Protein AF-A0A135V6M4-F1 (afdb_monomer_lite)

pLDDT: mean 81.29, std 9.95, range [45.12, 92.0]

Radius of gyration: 19.85 Å; chains: 1; bounding box: 41×38×47 Å

Secondary structure (DSSP, 8-state):
-HHHHHHHHHHHHHHTTTTTTT--HHHHHHHHHHHHHHHHHHHHHHHHHHHHHTT--GGGHHHHHHHHHHHH--HHHHHHHHHHHHS-----HHHHTTS---

Structure (mmCIF, N/CA/C/O backbone):
data_AF-A0A135V6M4-F1
#
_entry.id   AF-A0A135V6M4-F1
#
loop_
_atom_site.group_PDB
_atom_site.id
_atom_site.type_symbol
_atom_site.label_atom_id
_atom_site.label_alt_id
_atom_site.label_comp_id
_atom_site.label_asym_id
_atom_site.label_entity_id
_atom_site.label_seq_id
_atom_site.pdbx_PDB_ins_code
_atom_site.Cartn_x
_atom_site.Cartn_y
_atom_site.Cartn_z
_atom_site.occupancy
_atom_site.B_iso_or_equiv
_atom_site.auth_seq_id
_atom_site.auth_comp_id
_atom_site.auth_asym_id
_atom_site.auth_atom_id
_atom_site.pdbx_PDB_model_num
ATOM 1 N N . ARG A 1 1 ? -9.189 0.204 -2.332 1.00 59.81 1 ARG A N 1
ATOM 2 C CA . ARG A 1 1 ? -9.187 1.230 -1.253 1.00 59.81 1 ARG A CA 1
ATOM 3 C C . ARG A 1 1 ? -10.505 1.267 -0.478 1.00 59.81 1 ARG A C 1
ATOM 5 O O . ARG A 1 1 ? -10.491 0.771 0.634 1.00 59.81 1 ARG A O 1
ATOM 12 N N . ARG A 1 2 ? -11.631 1.711 -1.070 1.00 72.69 2 ARG A N 1
ATOM 13 C CA . ARG A 1 2 ? -12.923 1.889 -0.361 1.00 72.69 2 ARG A CA 1
ATOM 14 C C . ARG A 1 2 ? -13.487 0.621 0.303 1.00 72.69 2 ARG A C 1
ATOM 16 O O . ARG A 1 2 ? -14.072 0.712 1.370 1.00 72.69 2 ARG A O 1
ATOM 23 N N . ILE A 1 3 ? -13.281 -0.550 -0.305 1.00 80.06 3 ILE A N 1
ATOM 24 C CA . ILE A 1 3 ? -13.726 -1.839 0.259 1.00 80.06 3 ILE A CA 1
ATOM 25 C C . ILE A 1 3 ? -12.931 -2.186 1.527 1.00 80.06 3 ILE A C 1
ATOM 27 O O . ILE A 1 3 ? -13.504 -2.598 2.528 1.00 80.06 3 ILE A O 1
ATOM 31 N N . GLU A 1 4 ? -11.616 -1.960 1.513 1.00 81.75 4 GLU A N 1
ATOM 32 C CA . GLU A 1 4 ? -10.769 -2.212 2.679 1.00 81.75 4 GLU A CA 1
ATOM 33 C C . GLU A 1 4 ? -11.049 -1.238 3.828 1.00 81.75 4 GLU A C 1
ATOM 35 O O . GLU A 1 4 ? -11.044 -1.644 4.986 1.00 81.75 4 GLU A O 1
ATOM 40 N N . ASP A 1 5 ? -11.290 0.039 3.500 1.00 83.19 5 ASP A N 1
ATOM 41 C CA . ASP A 1 5 ? -11.711 1.062 4.466 1.00 83.19 5 ASP A CA 1
ATOM 42 C C . ASP A 1 5 ? -12.988 0.608 5.186 1.00 83.19 5 ASP A C 1
ATOM 44 O O . ASP A 1 5 ? -13.033 0.580 6.414 1.00 83.19 5 ASP A O 1
ATOM 48 N N . ALA A 1 6 ? -13.996 0.184 4.415 1.00 84.19 6 ALA A N 1
ATOM 49 C CA . ALA A 1 6 ? -15.278 -0.262 4.945 1.00 84.19 6 ALA A CA 1
ATOM 50 C C . ALA A 1 6 ? -15.145 -1.504 5.839 1.00 84.19 6 ALA A C 1
ATOM 52 O O . ALA A 1 6 ? -15.737 -1.535 6.914 1.00 84.19 6 ALA A O 1
ATOM 53 N N . ALA A 1 7 ? -14.347 -2.499 5.438 1.00 84.12 7 ALA A N 1
ATOM 54 C CA . ALA A 1 7 ? -14.143 -3.714 6.227 1.00 84.12 7 ALA A CA 1
ATOM 55 C C . ALA A 1 7 ? -13.437 -3.427 7.564 1.00 84.12 7 ALA A C 1
ATOM 57 O O . ALA A 1 7 ? -13.891 -3.878 8.614 1.00 84.12 7 ALA A O 1
ATOM 58 N N . ILE A 1 8 ? -12.360 -2.635 7.549 1.00 84.50 8 ILE A N 1
ATOM 59 C CA . ILE A 1 8 ? -11.615 -2.290 8.771 1.00 84.50 8 ILE A CA 1
ATOM 60 C C . ILE A 1 8 ? -12.488 -1.447 9.704 1.00 84.50 8 ILE A C 1
ATOM 62 O O . ILE A 1 8 ? -12.531 -1.703 10.907 1.00 84.50 8 ILE A O 1
ATOM 66 N N . LEU A 1 9 ? -13.221 -0.475 9.155 1.00 86.38 9 LEU A N 1
ATOM 67 C CA . LEU A 1 9 ? -14.125 0.357 9.939 1.00 86.38 9 LEU A CA 1
ATOM 68 C C . LEU A 1 9 ? -15.267 -0.466 10.550 1.00 86.38 9 LEU A C 1
ATOM 70 O O . LEU A 1 9 ? -15.564 -0.306 11.730 1.00 86.38 9 LEU A O 1
ATOM 74 N N . ALA A 1 10 ? -15.866 -1.380 9.783 1.00 83.69 10 ALA A N 1
ATOM 75 C CA . ALA A 1 10 ? -16.914 -2.269 10.277 1.00 83.69 10 ALA A CA 1
ATOM 76 C C . ALA A 1 10 ? -16.416 -3.176 11.414 1.00 83.69 10 ALA A C 1
ATOM 78 O O . ALA A 1 10 ? -17.111 -3.306 12.421 1.00 83.69 10 ALA A O 1
ATOM 79 N N . SER A 1 11 ? -15.207 -3.743 11.298 1.00 85.44 11 SER A N 1
ATOM 80 C CA . SER A 1 11 ? -14.589 -4.538 12.374 1.00 85.44 11 SER A CA 1
ATOM 81 C C . SER A 1 11 ? -14.413 -3.709 13.646 1.00 85.44 11 SER A C 1
ATOM 83 O O . SER A 1 11 ? -14.830 -4.127 14.724 1.00 85.44 11 SER A O 1
ATOM 85 N N . LEU A 1 12 ? -13.870 -2.492 13.521 1.00 84.94 12 LEU A N 1
ATOM 86 C CA . LEU A 1 12 ? -13.634 -1.607 14.664 1.00 84.94 12 LEU A CA 1
ATOM 87 C C . LEU A 1 12 ? -14.936 -1.158 15.336 1.00 84.94 12 LEU A C 1
ATOM 89 O O . LEU A 1 12 ? -15.002 -1.111 16.564 1.00 84.94 12 LEU A O 1
ATOM 93 N N . ILE A 1 13 ? -15.975 -0.868 14.550 1.00 86.50 13 ILE A N 1
ATOM 94 C CA . ILE A 1 13 ? -17.299 -0.519 15.075 1.00 86.50 13 ILE A CA 1
ATOM 95 C C . ILE A 1 13 ? -17.912 -1.704 15.819 1.00 86.50 13 ILE A C 1
ATOM 97 O O . ILE A 1 13 ? -18.454 -1.534 16.909 1.00 86.50 13 ILE A O 1
ATOM 101 N N . GLN A 1 14 ? -17.814 -2.908 15.256 1.00 84.25 14 GLN A N 1
ATOM 102 C CA . GLN A 1 14 ? -18.372 -4.106 15.872 1.00 84.25 14 GLN A CA 1
ATOM 103 C C . GLN A 1 14 ? -17.667 -4.449 17.192 1.00 84.25 14 GLN A C 1
ATOM 105 O O . GLN A 1 14 ? -18.335 -4.780 18.170 1.00 84.25 14 GLN A O 1
ATOM 110 N N . GLU A 1 15 ? -16.340 -4.325 17.241 1.00 84.00 15 GLU A N 1
ATOM 111 C CA . GLU A 1 15 ? -15.530 -4.566 18.445 1.00 84.00 15 GLU A CA 1
ATOM 112 C C . GLU A 1 15 ? -15.817 -3.567 19.569 1.00 84.00 15 GLU A C 1
ATOM 114 O O . GLU A 1 15 ? -15.721 -3.915 20.742 1.00 84.00 15 GLU A O 1
ATOM 119 N N . ASN A 1 16 ? -16.195 -2.336 19.219 1.00 83.56 16 ASN A N 1
ATOM 120 C CA . ASN A 1 16 ? -16.345 -1.230 20.165 1.00 83.56 16 ASN A CA 1
ATOM 121 C C . ASN A 1 16 ? -17.792 -0.722 20.251 1.00 83.56 16 ASN A C 1
ATOM 123 O O . ASN A 1 16 ? -18.049 0.412 20.653 1.00 83.56 16 ASN A O 1
ATOM 127 N N . ARG A 1 17 ? -18.769 -1.561 19.879 1.00 80.81 17 ARG A N 1
ATOM 128 C CA . ARG A 1 17 ? -20.186 -1.174 19.774 1.00 80.81 17 ARG A CA 1
ATOM 129 C C . ARG A 1 17 ? -20.754 -0.590 21.071 1.00 80.81 17 ARG A C 1
ATOM 131 O O . ARG A 1 17 ? -21.603 0.292 21.011 1.00 80.81 17 ARG A O 1
ATOM 138 N N . GLY A 1 18 ? -20.282 -1.069 22.224 1.00 78.94 18 GLY A N 1
ATOM 139 C CA . GLY A 1 18 ? -20.698 -0.579 23.542 1.00 78.94 18 GLY A CA 1
ATOM 140 C C . GLY A 1 18 ? -20.056 0.749 23.964 1.00 78.94 18 GLY A C 1
ATOM 141 O O . GLY A 1 18 ? -20.684 1.510 24.692 1.00 78.94 18 GLY A O 1
ATOM 142 N N . SER A 1 19 ? -18.840 1.051 23.499 1.00 77.06 19 SER A N 1
ATOM 143 C CA . SER A 1 19 ? -18.091 2.270 23.852 1.00 77.06 19 SER A CA 1
ATOM 144 C C . SER A 1 19 ? -18.292 3.415 22.857 1.00 77.06 19 SER A C 1
ATOM 146 O O . SER A 1 19 ? -18.130 4.577 23.222 1.00 77.06 19 SER A O 1
ATOM 148 N N . LEU A 1 20 ? -18.736 3.111 21.633 1.00 78.44 20 LEU A N 1
ATOM 149 C CA . LEU A 1 20 ? -19.031 4.083 20.572 1.00 78.44 20 LEU A CA 1
ATOM 150 C C . LEU A 1 20 ? -20.013 5.191 20.977 1.00 78.44 20 LEU A C 1
ATOM 152 O O . LEU A 1 20 ? -19.924 6.297 20.455 1.00 78.44 20 LEU A O 1
ATOM 156 N N . ALA A 1 21 ? -20.954 4.903 21.879 1.00 75.38 21 ALA A N 1
ATOM 157 C CA . ALA A 1 21 ? -21.938 5.882 22.343 1.00 75.38 21 ALA A CA 1
ATOM 158 C C . ALA A 1 21 ? -21.370 6.878 23.371 1.00 75.38 21 ALA A C 1
ATOM 160 O O . ALA A 1 21 ? -21.983 7.914 23.609 1.00 75.38 21 ALA A O 1
ATOM 161 N N . GLN A 1 22 ? -20.234 6.553 23.995 1.00 76.69 22 GLN A N 1
ATOM 162 C CA . GLN A 1 22 ? -19.623 7.347 25.063 1.00 76.69 22 GLN A CA 1
ATOM 163 C C . GLN A 1 22 ? -18.386 8.098 24.570 1.00 76.69 22 GLN A C 1
ATOM 165 O O . GLN A 1 22 ? -18.252 9.281 24.864 1.00 76.69 22 GLN A O 1
ATOM 170 N N . ASP A 1 23 ? -17.513 7.434 23.806 1.00 78.44 23 ASP A N 1
ATOM 171 C CA . ASP A 1 23 ? -16.327 8.060 23.223 1.00 78.44 23 ASP A CA 1
ATOM 172 C C . ASP A 1 23 ? -15.876 7.332 21.945 1.00 78.44 23 ASP A C 1
ATOM 174 O O . ASP A 1 23 ? -15.299 6.242 21.975 1.00 78.44 23 ASP A O 1
ATOM 178 N N . ALA A 1 24 ? -16.175 7.938 20.795 1.00 83.25 24 ALA A N 1
ATOM 179 C CA . ALA A 1 24 ? -15.864 7.383 19.479 1.00 83.25 24 ALA A CA 1
ATOM 180 C C . ALA A 1 24 ? -14.510 7.858 18.922 1.00 83.25 24 ALA A C 1
ATOM 182 O O . ALA A 1 24 ? -13.943 7.214 18.034 1.00 83.25 24 ALA A O 1
ATOM 183 N N . GLU A 1 25 ? -13.977 8.964 19.444 1.00 86.25 25 GLU A N 1
ATOM 184 C CA . GLU A 1 25 ? -12.739 9.593 18.981 1.00 86.25 25 GLU A CA 1
ATOM 185 C C . GLU A 1 25 ? -11.527 8.637 18.992 1.00 86.25 25 GLU A C 1
ATOM 187 O O . GLU A 1 25 ? -10.875 8.498 17.950 1.00 86.25 25 GLU A O 1
ATOM 192 N N . PRO A 1 26 ? -11.232 7.880 20.072 1.00 85.44 26 PRO A N 1
ATOM 193 C CA . PRO A 1 26 ? -10.073 6.984 20.082 1.00 85.44 26 PRO A CA 1
ATOM 194 C C . PRO A 1 26 ? -10.194 5.841 19.061 1.00 85.44 26 PRO A C 1
ATOM 196 O O . PRO A 1 26 ? -9.188 5.354 18.537 1.00 85.44 26 PRO A O 1
ATOM 199 N N . ILE A 1 27 ? -11.420 5.428 18.725 1.00 84.06 27 ILE A N 1
ATOM 200 C CA . ILE A 1 27 ? -11.687 4.370 17.742 1.00 84.06 27 ILE A CA 1
ATOM 201 C C . ILE A 1 27 ? -11.404 4.890 16.329 1.00 84.06 27 ILE A C 1
ATOM 203 O O . ILE A 1 27 ? -10.748 4.206 15.536 1.00 84.06 27 ILE A O 1
ATOM 207 N N . PHE A 1 28 ? -11.831 6.118 16.019 1.00 86.62 28 PHE A N 1
ATOM 208 C CA . PHE A 1 28 ? -11.531 6.756 14.737 1.00 86.62 28 PHE A CA 1
ATOM 209 C C . PHE A 1 28 ? -10.049 7.104 14.588 1.00 86.62 28 PHE A C 1
ATOM 211 O O . PHE A 1 28 ? -9.498 6.944 13.497 1.00 86.62 28 PHE A O 1
ATOM 218 N N . GLN A 1 29 ? -9.368 7.494 15.668 1.00 88.00 29 GLN A N 1
ATOM 219 C CA . GLN A 1 29 ? -7.918 7.698 15.647 1.00 88.00 29 GLN A CA 1
ATOM 220 C C . GLN A 1 29 ? -7.172 6.394 15.358 1.00 88.00 29 GLN A C 1
ATOM 22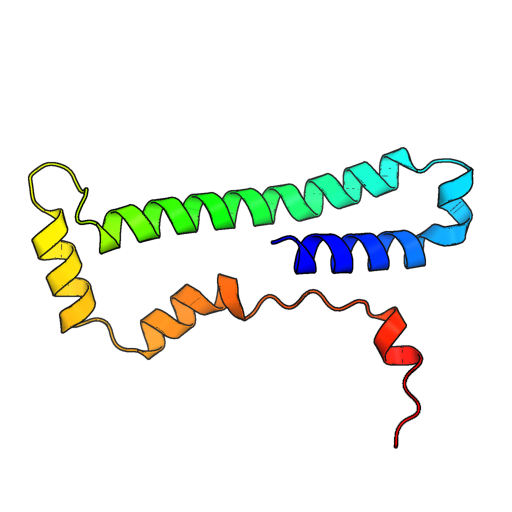2 O O . GLN A 1 29 ? -6.290 6.366 14.496 1.00 88.00 29 GLN A O 1
ATOM 227 N N . LYS A 1 30 ? -7.573 5.291 15.998 1.00 84.56 30 LYS A N 1
ATOM 228 C CA . LYS A 1 30 ? -7.012 3.962 15.725 1.00 84.56 30 LYS A CA 1
ATOM 229 C C . LYS A 1 30 ? -7.248 3.537 14.272 1.00 84.56 30 LYS A C 1
ATOM 231 O O . LYS A 1 30 ? -6.313 3.090 13.607 1.00 84.56 30 LYS A O 1
ATOM 236 N N . TYR A 1 31 ? -8.463 3.735 13.753 1.00 87.75 31 TYR A N 1
ATOM 237 C CA . TYR A 1 31 ? -8.778 3.521 12.337 1.00 87.75 31 TYR A CA 1
ATOM 238 C C . TYR A 1 31 ? -7.864 4.346 11.417 1.00 87.75 31 TYR A C 1
ATOM 240 O O . TYR A 1 31 ? -7.262 3.802 10.487 1.00 87.75 31 TYR A O 1
ATOM 248 N N . SER A 1 32 ? -7.732 5.645 11.702 1.00 87.75 32 SER A N 1
ATOM 249 C CA . SER A 1 32 ? -6.920 6.579 10.922 1.00 87.75 32 SER A CA 1
ATOM 250 C C . SER A 1 32 ? -5.464 6.121 10.856 1.00 87.75 32 SER A C 1
ATOM 252 O O . SER A 1 32 ? -4.928 5.957 9.763 1.00 87.75 32 SER A O 1
ATOM 254 N N . GLN A 1 33 ? -4.858 5.778 11.997 1.00 87.62 33 GLN A N 1
ATOM 255 C CA . GLN A 1 33 ? -3.475 5.291 12.063 1.00 87.62 33 GLN A CA 1
ATOM 256 C C . GLN A 1 33 ? -3.267 3.993 11.266 1.00 87.62 33 GLN A C 1
ATOM 258 O O . GLN A 1 33 ? -2.296 3.869 10.512 1.00 87.62 33 GLN A O 1
ATOM 263 N N . MET A 1 34 ? -4.195 3.034 11.383 1.00 82.06 34 MET A N 1
ATOM 264 C CA . MET A 1 34 ? -4.131 1.773 10.634 1.00 82.06 34 MET A CA 1
ATOM 265 C C . MET A 1 34 ? -4.202 2.006 9.119 1.00 82.06 34 MET A C 1
ATOM 267 O O . MET A 1 34 ? -3.466 1.380 8.350 1.00 82.06 34 MET A O 1
ATOM 271 N N . ARG A 1 35 ? -5.069 2.921 8.673 1.00 85.31 35 ARG A N 1
ATOM 272 C CA . ARG A 1 35 ? -5.255 3.221 7.248 1.00 85.31 35 ARG A CA 1
ATOM 273 C C . ARG A 1 35 ? -4.178 4.123 6.681 1.00 85.31 35 ARG A C 1
ATOM 275 O O . ARG A 1 35 ? -3.809 3.935 5.525 1.00 85.31 35 ARG A O 1
ATOM 282 N N . GLU A 1 36 ? -3.643 5.054 7.459 1.00 87.38 36 GLU A N 1
ATOM 283 C CA . GLU A 1 36 ? -2.658 6.029 6.997 1.00 87.38 36 GLU A CA 1
ATOM 284 C C . GLU A 1 36 ? -1.386 5.348 6.480 1.00 87.38 36 GLU A C 1
ATOM 286 O O . GLU A 1 36 ? -0.911 5.664 5.384 1.00 87.38 36 GLU A O 1
ATOM 291 N N . LYS A 1 37 ? -0.867 4.360 7.221 1.00 85.06 37 LYS A N 1
ATOM 292 C CA . LYS A 1 37 ? 0.325 3.607 6.809 1.00 85.06 37 LYS A CA 1
ATOM 293 C C . LYS A 1 37 ? 0.106 2.911 5.462 1.00 85.06 37 LYS A C 1
ATOM 295 O O . LYS A 1 37 ? 0.850 3.154 4.510 1.00 85.06 37 LYS A O 1
ATOM 300 N N . ARG A 1 38 ? -0.968 2.123 5.353 1.00 84.25 38 ARG A N 1
ATOM 301 C CA . ARG A 1 38 ? -1.331 1.403 4.121 1.00 84.25 38 ARG A CA 1
ATOM 302 C C . ARG A 1 38 ? -1.600 2.367 2.966 1.00 84.25 38 ARG A C 1
ATOM 3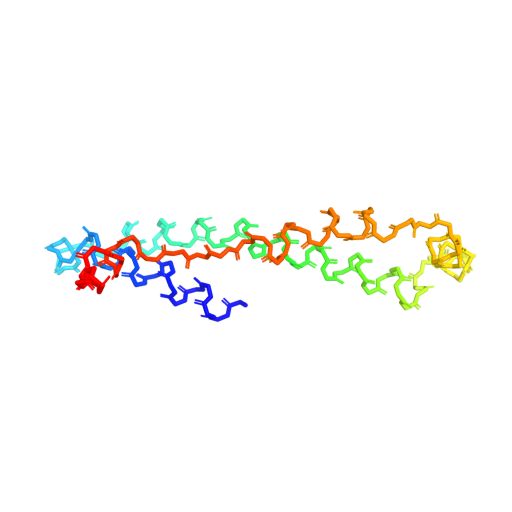04 O O . ARG A 1 38 ? -1.183 2.138 1.833 1.00 84.25 38 ARG A O 1
ATOM 311 N N . ALA A 1 39 ? -2.277 3.475 3.248 1.00 86.31 39 ALA A N 1
ATOM 312 C CA . ALA A 1 39 ? -2.591 4.510 2.280 1.00 86.31 39 ALA A CA 1
ATOM 313 C C . ALA A 1 39 ? -1.324 5.123 1.669 1.00 86.31 39 ALA A C 1
ATOM 315 O O . ALA A 1 39 ? -1.268 5.263 0.444 1.00 86.31 39 ALA A O 1
ATOM 316 N N . LYS A 1 40 ?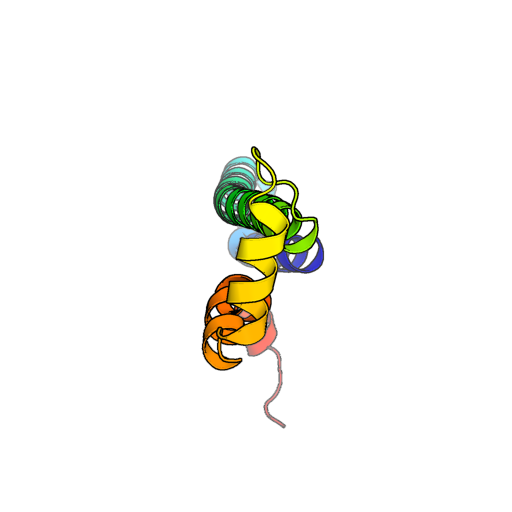 -0.323 5.449 2.496 1.00 89.50 40 LYS A N 1
ATOM 317 C CA . LYS A 1 40 ? 0.978 5.978 2.061 1.00 89.50 40 LYS A CA 1
ATOM 318 C C . LYS A 1 40 ? 1.748 4.969 1.212 1.00 89.50 40 LYS A C 1
ATOM 320 O O . LYS A 1 40 ? 2.280 5.335 0.164 1.00 89.50 40 LYS A O 1
ATOM 325 N N . GLU A 1 41 ? 1.770 3.703 1.622 1.00 88.19 41 GLU A N 1
ATOM 326 C CA . GLU A 1 41 ? 2.439 2.632 0.875 1.00 88.19 41 GLU A CA 1
ATOM 327 C C . GLU A 1 41 ? 1.824 2.436 -0.518 1.00 88.19 41 GLU A C 1
ATOM 329 O O . GLU A 1 41 ? 2.560 2.382 -1.503 1.00 88.19 41 GLU A O 1
ATOM 334 N N . VAL A 1 42 ? 0.490 2.439 -0.629 1.00 89.19 42 VAL A N 1
ATOM 335 C CA . VAL A 1 42 ? -0.210 2.341 -1.923 1.00 89.19 42 VAL A CA 1
ATOM 336 C C . VAL A 1 42 ? 0.093 3.543 -2.820 1.00 89.19 42 VAL A C 1
ATOM 338 O O . VAL A 1 42 ? 0.364 3.363 -4.001 1.00 89.19 42 VAL A O 1
ATOM 341 N N . VAL A 1 43 ? 0.104 4.770 -2.286 1.00 90.00 43 VAL A N 1
ATOM 342 C CA . VAL A 1 43 ? 0.443 5.967 -3.083 1.00 90.00 43 VAL A CA 1
ATOM 343 C C . VAL A 1 43 ? 1.880 5.890 -3.600 1.00 90.00 43 VAL A C 1
ATOM 345 O O . VAL A 1 43 ? 2.129 6.131 -4.783 1.00 90.00 43 VAL A O 1
ATOM 348 N N . LYS A 1 44 ? 2.825 5.507 -2.735 1.00 89.69 44 LYS A N 1
ATOM 349 C CA . LYS A 1 44 ? 4.236 5.335 -3.099 1.00 89.69 44 LYS A CA 1
ATOM 350 C C . LYS A 1 44 ? 4.416 4.245 -4.155 1.00 89.69 44 LYS A C 1
ATOM 352 O O . LYS A 1 44 ? 5.205 4.424 -5.083 1.00 89.69 44 LYS A O 1
ATOM 357 N N . PHE A 1 45 ? 3.681 3.141 -4.026 1.00 90.00 45 PHE A N 1
ATOM 358 C CA . PHE A 1 45 ? 3.629 2.083 -5.029 1.00 90.00 45 PHE A CA 1
ATOM 359 C C . PHE A 1 45 ? 3.120 2.622 -6.369 1.00 90.00 45 PHE A C 1
ATOM 361 O O . PHE A 1 45 ? 3.830 2.493 -7.361 1.00 90.00 45 PHE A O 1
ATOM 368 N N . SER A 1 46 ? 1.962 3.290 -6.399 1.00 88.88 46 SER A N 1
ATOM 369 C CA . SER A 1 46 ? 1.372 3.820 -7.636 1.00 88.88 46 SER A CA 1
ATOM 370 C C . SER A 1 46 ? 2.306 4.791 -8.353 1.00 88.88 46 SER A C 1
ATOM 372 O O . SER A 1 46 ? 2.472 4.694 -9.566 1.00 88.88 46 SER A O 1
ATOM 374 N N . PHE A 1 47 ? 2.976 5.679 -7.613 1.00 88.81 47 PHE A N 1
ATOM 375 C CA . PHE A 1 47 ? 3.969 6.589 -8.190 1.00 88.81 47 PHE A CA 1
ATOM 376 C C . PHE A 1 47 ? 5.129 5.837 -8.847 1.00 88.81 47 PHE A C 1
ATOM 378 O O . PHE A 1 47 ? 5.466 6.102 -9.998 1.00 88.81 47 PHE A O 1
ATOM 385 N N . ARG A 1 48 ? 5.722 4.865 -8.145 1.00 86.06 48 ARG A N 1
ATOM 386 C CA . ARG A 1 48 ? 6.812 4.038 -8.690 1.00 86.06 48 ARG A CA 1
ATOM 387 C C . ARG A 1 48 ? 6.360 3.219 -9.894 1.00 86.06 48 ARG A C 1
ATOM 389 O O . ARG A 1 48 ? 7.098 3.100 -10.867 1.00 86.06 48 ARG A O 1
ATOM 396 N N . PHE A 1 49 ? 5.144 2.686 -9.832 1.00 87.88 49 PHE A N 1
ATOM 397 C CA . PHE A 1 49 ? 4.547 1.910 -10.905 1.00 87.88 49 PHE A CA 1
ATOM 398 C C . PHE A 1 49 ? 4.385 2.765 -12.167 1.00 87.88 49 PHE A C 1
ATOM 400 O O . PHE A 1 49 ? 4.830 2.352 -13.234 1.00 87.88 49 PHE A O 1
ATOM 407 N N . ILE A 1 50 ? 3.856 3.987 -12.044 1.00 88.25 50 ILE A N 1
ATOM 408 C CA . ILE A 1 50 ? 3.732 4.934 -13.163 1.00 88.25 50 ILE A CA 1
ATOM 409 C C . ILE A 1 50 ? 5.102 5.323 -13.721 1.00 88.25 50 ILE A C 1
ATOM 411 O O . ILE A 1 50 ? 5.271 5.329 -14.936 1.00 88.25 50 ILE A O 1
ATOM 415 N N . LEU A 1 51 ? 6.092 5.599 -12.867 1.00 86.44 51 LEU A N 1
ATOM 416 C CA . LEU A 1 51 ? 7.448 5.933 -13.321 1.00 86.44 51 LEU A CA 1
ATOM 417 C C . LEU A 1 51 ? 8.064 4.807 -14.159 1.00 86.44 51 LEU A C 1
ATOM 419 O O . LEU A 1 51 ? 8.638 5.066 -15.216 1.00 86.44 51 LEU A O 1
ATOM 423 N N . LEU A 1 52 ? 7.899 3.559 -13.715 1.00 85.94 52 LEU A N 1
ATOM 424 C CA . LEU A 1 52 ? 8.378 2.380 -14.430 1.00 85.94 52 LEU A CA 1
ATOM 425 C C . LEU A 1 52 ? 7.647 2.173 -15.768 1.00 85.94 52 LEU A C 1
ATOM 427 O O . LEU A 1 52 ? 8.277 1.919 -16.792 1.00 85.94 52 LEU A O 1
ATOM 431 N N . HIS A 1 53 ? 6.317 2.269 -15.772 1.00 85.06 53 HIS A N 1
ATOM 432 C CA . HIS A 1 53 ? 5.509 1.927 -16.948 1.00 85.06 53 HIS A CA 1
ATOM 433 C C . HIS A 1 53 ? 5.462 3.042 -17.983 1.00 85.06 53 HIS A C 1
ATOM 435 O O . HIS A 1 53 ? 5.478 2.753 -19.179 1.00 85.06 53 HIS A O 1
ATOM 441 N N . GLY A 1 54 ? 5.421 4.291 -17.521 1.00 83.88 54 GLY A N 1
ATOM 442 C CA . GLY A 1 54 ? 5.434 5.487 -18.353 1.00 83.88 54 GLY A CA 1
ATOM 443 C C . GLY A 1 54 ? 6.826 5.878 -18.840 1.00 83.88 54 GLY A C 1
ATOM 444 O O . GLY A 1 54 ? 6.942 6.853 -19.570 1.00 83.88 54 GLY A O 1
ATOM 445 N N . ALA A 1 55 ? 7.879 5.151 -18.440 1.00 77.12 55 ALA A N 1
ATOM 446 C CA . ALA A 1 55 ? 9.268 5.456 -18.788 1.00 77.12 55 ALA A CA 1
ATOM 447 C C . ALA A 1 55 ? 9.699 6.896 -18.420 1.00 77.12 55 ALA A C 1
ATOM 449 O O . ALA A 1 55 ? 10.655 7.427 -18.981 1.00 77.12 55 ALA A O 1
ATOM 450 N N . PHE A 1 56 ? 9.039 7.514 -17.433 1.00 77.31 56 PHE A N 1
ATOM 451 C CA . PHE A 1 56 ? 9.276 8.894 -16.991 1.00 77.31 56 PHE A CA 1
ATOM 452 C C . PHE A 1 56 ? 10.465 9.015 -16.029 1.00 77.31 56 PHE A C 1
ATOM 454 O O . PHE A 1 56 ? 10.419 9.745 -15.039 1.00 77.31 56 PHE A O 1
ATOM 461 N N . LEU A 1 57 ? 11.537 8.274 -16.294 1.00 75.69 57 LEU A N 1
ATOM 462 C CA . LEU A 1 57 ? 12.792 8.443 -15.575 1.00 75.69 57 LEU A CA 1
ATOM 463 C C . LEU A 1 57 ? 13.644 9.499 -16.288 1.00 75.69 57 LEU A C 1
ATOM 465 O O . LEU A 1 57 ? 13.690 9.516 -17.523 1.00 75.69 57 LEU A O 1
ATOM 469 N N . PRO A 1 58 ? 14.318 10.381 -15.532 1.00 74.81 58 PRO A N 1
ATOM 470 C CA . PRO A 1 58 ? 15.152 11.421 -16.114 1.00 74.81 58 PRO A CA 1
ATOM 471 C C . PRO A 1 58 ? 16.279 10.811 -16.962 1.00 74.81 58 PRO A C 1
ATOM 473 O O . PRO A 1 58 ? 16.669 9.657 -16.774 1.00 74.81 58 PRO A O 1
ATOM 476 N N . TYR A 1 59 ? 16.798 11.603 -17.904 1.00 76.00 59 TYR A N 1
ATOM 477 C CA . TYR A 1 59 ? 17.901 11.231 -18.803 1.00 76.00 59 TYR A CA 1
ATOM 478 C C . TYR A 1 59 ? 17.580 10.143 -19.847 1.00 76.00 59 TYR A C 1
ATOM 480 O O . TYR A 1 59 ? 18.492 9.549 -20.413 1.00 76.00 59 TYR A O 1
ATOM 488 N N . GLY A 1 60 ? 16.300 9.860 -20.124 1.00 75.06 60 GLY A N 1
ATOM 489 C CA . GLY A 1 60 ? 15.897 8.901 -21.169 1.00 75.06 60 GLY A CA 1
ATOM 490 C C . GLY A 1 60 ? 16.122 7.426 -20.805 1.00 75.06 60 GLY A C 1
ATOM 491 O O . GLY A 1 60 ? 15.879 6.536 -21.617 1.00 75.06 60 GLY A O 1
ATOM 492 N N . ILE A 1 61 ? 16.531 7.149 -19.564 1.00 81.94 61 ILE A N 1
ATOM 493 C CA . ILE A 1 61 ? 16.832 5.799 -19.060 1.00 81.94 61 ILE A CA 1
ATOM 494 C C . ILE A 1 61 ? 15.548 4.972 -18.864 1.00 81.94 61 ILE A C 1
ATOM 496 O O . ILE A 1 61 ? 15.594 3.743 -18.805 1.00 81.94 61 ILE A O 1
ATOM 500 N N . GLY A 1 62 ? 14.380 5.620 -18.801 1.00 83.88 62 GLY A N 1
ATOM 501 C CA . GLY A 1 62 ? 13.107 4.958 -18.513 1.00 83.88 62 GLY A CA 1
ATOM 502 C C . GLY A 1 62 ? 12.739 3.847 -19.493 1.00 83.88 62 GLY A C 1
ATOM 503 O O . GLY A 1 62 ? 12.304 2.782 -19.059 1.00 83.88 62 GLY A O 1
ATOM 504 N N . SER A 1 63 ? 12.972 4.047 -20.792 1.00 84.81 63 SER A N 1
ATOM 505 C CA . SER A 1 63 ? 12.677 3.032 -21.812 1.00 84.81 63 SER A CA 1
ATOM 506 C C . SER A 1 63 ? 13.585 1.810 -21.686 1.00 84.81 63 SER A C 1
ATOM 508 O O . SER A 1 63 ? 13.109 0.682 -21.804 1.00 84.81 63 SER A O 1
ATOM 510 N N . LEU A 1 64 ? 14.872 2.024 -21.386 1.00 86.62 64 LEU A N 1
ATOM 511 C CA . LEU A 1 64 ? 15.842 0.947 -21.182 1.00 86.62 64 LEU A CA 1
ATOM 512 C C . LEU A 1 64 ? 15.518 0.144 -19.920 1.00 86.62 64 LEU A C 1
ATOM 514 O O . LEU A 1 64 ? 15.494 -1.084 -19.963 1.00 86.62 64 LEU A O 1
ATOM 518 N N . LEU A 1 65 ? 15.228 0.826 -18.808 1.00 86.31 65 LEU A N 1
ATOM 519 C CA . LEU A 1 65 ? 14.892 0.165 -17.549 1.00 86.31 65 LEU A CA 1
ATOM 520 C C . LEU A 1 65 ? 13.585 -0.625 -17.662 1.00 86.31 65 LEU A C 1
ATOM 522 O O . LEU A 1 65 ? 13.513 -1.766 -17.208 1.00 86.31 65 LEU A O 1
ATOM 526 N N . ARG A 1 66 ? 12.566 -0.041 -18.305 1.00 88.50 66 ARG A N 1
ATOM 527 C CA . ARG A 1 66 ? 11.318 -0.738 -18.623 1.00 88.50 66 ARG A CA 1
ATOM 528 C C . ARG A 1 66 ? 11.615 -1.989 -19.448 1.00 88.50 66 ARG A C 1
ATOM 530 O O . ARG A 1 66 ? 11.170 -3.066 -19.071 1.00 88.50 66 ARG A O 1
ATOM 537 N N . TRP A 1 67 ? 12.378 -1.867 -20.533 1.00 88.44 67 TRP A N 1
ATOM 538 C CA . TRP A 1 67 ? 12.724 -3.013 -21.373 1.00 88.44 67 TRP A CA 1
ATOM 539 C C . TRP A 1 67 ? 13.454 -4.109 -20.588 1.00 88.44 67 TRP A C 1
ATOM 541 O O . TRP A 1 67 ? 13.026 -5.255 -20.644 1.00 88.44 67 TRP A O 1
ATOM 551 N N . LEU A 1 68 ? 14.471 -3.766 -19.791 1.00 89.12 68 LEU A N 1
ATOM 552 C CA . LEU A 1 68 ? 15.197 -4.727 -18.952 1.00 89.12 68 LEU A CA 1
ATOM 553 C C . LEU A 1 68 ? 14.263 -5.472 -17.993 1.00 89.12 68 LEU A C 1
ATOM 555 O O . LEU A 1 68 ? 14.303 -6.696 -17.899 1.00 89.12 68 LEU A O 1
ATOM 559 N N . ILE A 1 69 ? 13.394 -4.739 -17.300 1.00 88.81 69 ILE A N 1
ATOM 560 C CA . ILE A 1 69 ? 12.456 -5.337 -16.352 1.00 88.81 69 ILE A CA 1
ATOM 561 C C . ILE A 1 69 ? 11.474 -6.262 -17.077 1.00 88.81 69 ILE A C 1
ATOM 563 O O . ILE A 1 69 ? 11.244 -7.378 -16.633 1.00 88.81 69 ILE A O 1
ATOM 567 N N . TYR A 1 70 ? 10.925 -5.853 -18.216 1.00 88.56 70 TYR A N 1
ATOM 568 C CA . TYR A 1 70 ? 9.949 -6.674 -18.932 1.00 88.56 70 TYR A CA 1
ATOM 569 C C . TYR A 1 70 ? 10.552 -7.846 -19.710 1.00 88.56 70 TYR A C 1
ATOM 571 O O . TYR A 1 70 ? 9.868 -8.846 -19.909 1.00 88.56 70 TYR A O 1
ATOM 579 N N . ALA A 1 71 ? 11.806 -7.739 -20.144 1.00 90.81 71 ALA A N 1
ATOM 580 C CA . ALA A 1 71 ? 12.492 -8.800 -20.872 1.00 90.81 71 ALA A CA 1
ATOM 581 C C . ALA A 1 71 ? 13.030 -9.894 -19.939 1.00 90.81 71 ALA A C 1
ATOM 583 O O . ALA A 1 71 ? 13.059 -11.058 -20.330 1.00 90.81 71 ALA A O 1
ATOM 584 N N . PHE A 1 72 ? 13.452 -9.531 -18.722 1.00 91.12 72 PHE A N 1
ATOM 585 C CA . PHE A 1 72 ? 14.197 -10.443 -17.849 1.00 91.12 72 PHE A CA 1
ATOM 586 C C . PHE A 1 72 ? 13.527 -10.742 -16.507 1.00 91.12 72 PHE A C 1
ATOM 588 O O . PHE A 1 72 ? 13.885 -11.737 -15.878 1.00 91.12 72 PHE A O 1
ATOM 595 N N . LEU A 1 73 ? 12.583 -9.920 -16.033 1.00 90.25 73 LEU A N 1
ATOM 596 C CA . LEU A 1 73 ? 11.985 -10.144 -14.719 1.00 90.25 73 LEU A CA 1
ATOM 597 C C . LEU A 1 73 ? 10.933 -11.268 -14.795 1.00 90.25 73 LEU A C 1
ATOM 599 O O . LEU A 1 73 ? 9.927 -11.122 -15.495 1.00 90.25 73 LEU A O 1
ATOM 603 N N . PRO A 1 74 ? 11.120 -12.384 -14.068 1.00 92.00 74 PRO A N 1
ATOM 604 C CA . PRO A 1 74 ? 10.200 -13.511 -14.125 1.00 92.00 74 PRO A CA 1
ATOM 605 C C . PRO A 1 74 ? 8.861 -13.176 -13.461 1.00 92.00 74 PRO A C 1
ATOM 607 O O . PRO A 1 74 ? 8.786 -12.375 -12.526 1.00 92.00 74 PRO A O 1
ATOM 610 N N . GLY A 1 75 ? 7.797 -13.865 -13.885 1.00 88.94 75 GLY A N 1
ATOM 611 C CA . GLY A 1 75 ? 6.446 -13.670 -13.345 1.00 88.94 75 GLY A CA 1
ATOM 612 C C . GLY A 1 75 ? 6.356 -13.826 -11.821 1.00 88.94 75 GLY A C 1
ATOM 613 O O . GLY A 1 75 ? 5.621 -13.089 -11.177 1.00 88.94 75 GLY A O 1
ATOM 614 N N . GLY A 1 76 ? 7.159 -14.708 -11.216 1.00 89.88 76 GLY A N 1
ATOM 615 C CA . GLY A 1 76 ? 7.200 -14.872 -9.757 1.00 89.88 76 GLY A CA 1
ATOM 616 C C . GLY A 1 76 ? 7.665 -13.617 -9.008 1.00 89.88 76 GLY A C 1
ATOM 617 O O . GLY A 1 76 ? 7.098 -13.277 -7.974 1.00 89.88 76 GLY A O 1
ATOM 618 N N . ALA A 1 77 ? 8.635 -12.878 -9.554 1.00 87.75 77 ALA A N 1
ATOM 619 C CA . ALA A 1 77 ? 9.085 -11.621 -8.957 1.00 87.75 77 ALA A CA 1
ATOM 620 C C . ALA A 1 77 ? 8.005 -10.532 -9.058 1.00 87.75 77 ALA A C 1
ATOM 622 O O . ALA A 1 77 ? 7.833 -9.747 -8.127 1.00 87.75 77 ALA A O 1
ATOM 623 N N . TRP A 1 78 ? 7.231 -10.525 -10.149 1.00 88.44 78 TRP A N 1
ATOM 624 C CA . TRP A 1 78 ? 6.048 -9.673 -10.276 1.00 88.44 78 TRP A CA 1
ATOM 625 C C . TRP A 1 78 ? 4.958 -10.038 -9.272 1.00 88.44 78 TRP A C 1
ATOM 627 O O . TRP A 1 78 ? 4.397 -9.145 -8.645 1.00 88.44 78 TRP A O 1
ATOM 637 N N . LEU A 1 79 ? 4.678 -11.329 -9.089 1.00 88.94 79 LEU A N 1
ATOM 638 C CA . LEU A 1 79 ? 3.696 -11.796 -8.112 1.00 88.94 79 LEU A CA 1
ATOM 639 C C . LEU A 1 79 ? 4.104 -11.418 -6.689 1.00 88.94 79 LEU A C 1
ATOM 641 O O . LEU A 1 79 ? 3.288 -10.838 -5.986 1.00 88.94 79 LEU A O 1
ATOM 645 N N . TRP A 1 80 ? 5.363 -11.640 -6.304 1.00 88.38 80 TRP A N 1
ATOM 646 C CA . TRP A 1 80 ? 5.891 -11.210 -5.005 1.00 88.38 80 TRP A CA 1
ATOM 647 C C . TRP A 1 80 ? 5.799 -9.690 -4.820 1.00 88.38 80 TRP A C 1
ATOM 649 O O . TRP A 1 80 ? 5.345 -9.194 -3.791 1.00 88.38 80 TRP A O 1
ATOM 659 N N . PHE A 1 81 ? 6.163 -8.920 -5.847 1.00 85.25 81 PHE A N 1
ATOM 660 C CA . PHE A 1 81 ? 6.056 -7.462 -5.810 1.00 85.25 81 PHE A CA 1
ATOM 661 C C . PHE A 1 81 ? 4.604 -6.979 -5.649 1.00 85.25 81 PHE A C 1
ATOM 663 O O . PHE A 1 81 ? 4.343 -5.986 -4.966 1.00 85.25 81 PHE A O 1
ATOM 670 N N . LEU A 1 82 ? 3.653 -7.683 -6.265 1.00 87.88 82 LEU A N 1
ATOM 671 C CA . LEU A 1 82 ? 2.225 -7.378 -6.208 1.00 87.88 82 LEU A CA 1
ATOM 672 C C . LEU A 1 82 ? 1.509 -8.023 -5.010 1.00 87.88 82 LEU A C 1
ATOM 674 O O . LEU A 1 82 ? 0.380 -7.634 -4.706 1.00 87.88 82 LEU A O 1
ATOM 678 N N . GLU A 1 83 ? 2.151 -8.951 -4.301 1.00 87.69 83 GLU A N 1
ATOM 679 C CA . GLU A 1 83 ? 1.599 -9.672 -3.151 1.00 87.69 83 GLU A CA 1
ATOM 680 C C . GLU A 1 83 ? 1.206 -8.710 -2.035 1.00 87.69 83 GLU A C 1
ATOM 682 O O . GLU A 1 83 ? 0.130 -8.824 -1.457 1.00 87.69 83 GLU A O 1
ATOM 687 N N . PHE A 1 84 ? 2.008 -7.672 -1.801 1.00 83.12 84 PHE A N 1
ATOM 688 C CA . PHE A 1 84 ? 1.633 -6.613 -0.871 1.00 83.12 84 PHE A CA 1
ATOM 689 C C . PHE A 1 84 ? 0.280 -5.975 -1.236 1.00 83.12 84 PHE A C 1
ATOM 691 O O . PHE A 1 84 ? -0.488 -5.626 -0.339 1.00 83.12 84 PHE A O 1
ATOM 698 N N . LEU A 1 85 ? -0.030 -5.805 -2.527 1.00 85.19 85 LEU A N 1
ATOM 699 C CA . LEU A 1 85 ? -1.267 -5.174 -2.990 1.00 85.19 85 LEU A CA 1
ATOM 700 C C . LEU A 1 85 ? -2.453 -6.145 -2.923 1.00 85.19 85 LEU A C 1
ATOM 702 O O . LEU A 1 85 ? -3.458 -5.811 -2.299 1.00 85.19 85 LEU A O 1
ATOM 706 N N . TYR A 1 86 ? -2.325 -7.318 -3.548 1.00 82.56 86 TYR A N 1
ATOM 707 C CA . TYR A 1 86 ? -3.425 -8.277 -3.720 1.00 82.56 86 TYR A CA 1
ATOM 708 C C . TYR A 1 86 ? -3.553 -9.296 -2.586 1.00 82.56 86 TYR A C 1
ATOM 710 O O . TYR A 1 86 ? -4.638 -9.822 -2.371 1.00 82.56 86 TYR A O 1
ATOM 718 N N . GLY A 1 87 ? -2.481 -9.558 -1.843 1.00 79.75 87 GLY A N 1
ATOM 719 C CA . GLY A 1 87 ? -2.482 -10.464 -0.692 1.00 79.75 87 GLY A CA 1
ATOM 720 C C . GLY A 1 87 ? -3.084 -9.845 0.571 1.00 79.75 87 GLY A C 1
ATOM 721 O O . GLY A 1 87 ? -3.335 -10.549 1.545 1.00 79.75 87 GLY A O 1
ATOM 722 N N . PHE A 1 88 ? -3.348 -8.534 0.580 1.00 79.56 88 PHE A N 1
ATOM 723 C CA . PHE A 1 88 ? -4.019 -7.886 1.703 1.00 79.56 88 PHE A CA 1
ATOM 724 C C . PHE A 1 88 ? -5.539 -7.954 1.545 1.00 79.56 88 PHE A C 1
ATOM 726 O O . PHE A 1 88 ? -6.141 -7.144 0.838 1.00 79.56 88 PHE A O 1
ATOM 733 N N . GLN A 1 89 ? -6.162 -8.883 2.265 1.00 77.81 89 GLN A N 1
ATOM 734 C CA . GLN A 1 89 ? -7.611 -8.983 2.367 1.00 77.81 89 GLN A CA 1
ATOM 735 C C . GLN A 1 89 ? -8.045 -8.655 3.803 1.00 77.81 89 GLN A C 1
ATOM 737 O O . GLN A 1 89 ? -7.824 -9.462 4.705 1.00 77.81 89 GLN A O 1
ATOM 742 N N . PRO A 1 90 ? -8.636 -7.474 4.060 1.00 72.00 90 PRO A N 1
ATOM 743 C CA . PRO A 1 90 ? -9.148 -7.158 5.383 1.00 72.00 90 PRO A CA 1
ATOM 744 C C . PRO A 1 90 ? -10.386 -8.009 5.654 1.00 72.00 90 PRO A C 1
ATOM 746 O O . PRO A 1 90 ? -11.420 -7.864 5.004 1.00 72.00 90 PRO A O 1
ATOM 749 N N . THR A 1 91 ? -10.267 -8.914 6.615 1.00 69.06 91 THR A N 1
ATOM 750 C CA . THR A 1 91 ? -11.369 -9.742 7.102 1.00 69.06 91 THR A CA 1
ATOM 751 C C . THR A 1 91 ? -11.995 -9.098 8.328 1.00 69.06 91 THR A C 1
ATOM 753 O O . THR A 1 91 ? -11.268 -8.635 9.202 1.00 69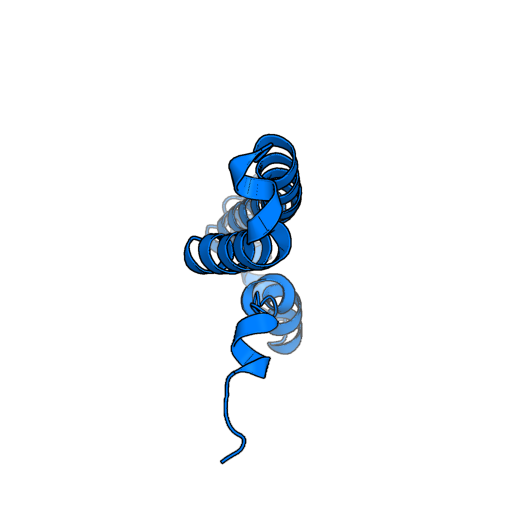.06 91 THR A O 1
ATOM 756 N N . VAL A 1 92 ? -13.325 -9.131 8.424 1.00 69.38 92 VAL A N 1
ATOM 757 C CA . VAL A 1 92 ? -14.055 -8.834 9.664 1.00 69.38 92 VAL A CA 1
ATOM 758 C C . VAL A 1 92 ? -14.205 -10.159 10.412 1.00 69.38 92 VAL A C 1
ATOM 760 O O . VAL A 1 92 ? -15.024 -10.985 9.996 1.00 69.38 92 VAL A O 1
ATOM 763 N N . PRO A 1 93 ? -13.418 -10.429 11.470 1.00 66.56 93 PRO A N 1
ATOM 764 C CA . PRO A 1 93 ? -13.395 -11.745 12.112 1.00 66.56 93 PRO A CA 1
ATOM 765 C C . PRO A 1 93 ? -14.778 -12.169 12.617 1.00 66.56 93 PRO A C 1
ATOM 767 O O . PRO A 1 93 ? -15.122 -13.348 12.578 1.00 66.56 93 PRO A O 1
ATOM 770 N N . GLN A 1 94 ? -15.599 -11.192 13.018 1.00 64.75 94 GLN A N 1
ATOM 771 C CA . GLN A 1 94 ? -16.935 -11.423 13.564 1.00 64.75 94 GLN A CA 1
ATOM 772 C C . GLN A 1 94 ? -17.975 -11.840 12.506 1.00 64.75 94 GLN A C 1
ATOM 774 O O . GLN A 1 94 ? -19.028 -12.354 12.872 1.00 64.75 94 GLN A O 1
ATOM 779 N N . LEU A 1 95 ? -17.710 -11.660 11.203 1.00 63.88 95 LEU A N 1
ATOM 780 C CA . LEU A 1 95 ? -18.589 -12.180 10.142 1.00 63.88 95 LEU A CA 1
ATOM 781 C C . LEU A 1 95 ? -18.376 -13.683 9.906 1.00 63.88 95 LEU A C 1
ATOM 783 O O . LEU A 1 95 ? -19.319 -14.393 9.568 1.00 63.88 95 LEU A O 1
ATOM 787 N N . ASN A 1 96 ? -17.164 -14.191 10.146 1.00 61.25 96 ASN A N 1
ATOM 788 C CA . ASN A 1 96 ? -16.841 -15.607 9.951 1.00 61.25 96 ASN A CA 1
ATOM 789 C C . ASN A 1 96 ? -17.416 -16.505 11.057 1.00 61.25 96 ASN A C 1
ATOM 791 O O . ASN A 1 96 ? -17.677 -17.680 10.821 1.00 61.25 96 ASN A O 1
ATOM 795 N N . SER A 1 97 ? -17.653 -15.961 12.253 1.00 60.53 97 SER A N 1
ATOM 796 C CA . SER A 1 97 ? -18.234 -16.697 13.385 1.00 60.53 97 SER A CA 1
ATOM 797 C C . SER A 1 97 ? -19.751 -16.899 13.296 1.00 60.53 97 SER A C 1
ATOM 799 O O . SER A 1 97 ? -20.301 -17.665 14.079 1.00 60.53 97 SER A O 1
ATOM 801 N N . VAL A 1 98 ? -20.434 -16.211 12.373 1.00 57.62 98 VAL A N 1
ATOM 802 C CA . VAL A 1 98 ? -21.898 -16.291 12.195 1.00 57.62 98 VAL A CA 1
ATOM 803 C C . VAL A 1 98 ? -22.281 -17.242 11.055 1.00 57.62 98 VAL A C 1
ATOM 805 O O . VAL A 1 98 ? -23.448 -17.591 10.916 1.00 57.62 98 VAL A O 1
ATOM 808 N N . SER A 1 99 ? -21.320 -17.705 10.251 1.00 48.97 99 SER A N 1
ATOM 809 C CA . SER A 1 99 ? -21.600 -18.664 9.182 1.00 48.97 99 SER A CA 1
ATOM 810 C C . SER A 1 99 ? -21.82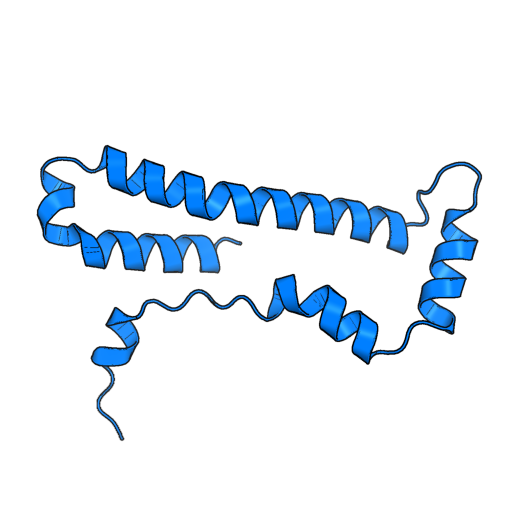3 -20.063 9.781 1.00 48.97 99 SER A C 1
ATOM 812 O O . SER A 1 99 ? -20.885 -20.623 10.361 1.00 48.97 99 SER A O 1
ATOM 814 N N . PRO A 1 100 ? -23.036 -20.648 9.689 1.00 49.78 100 PRO A N 1
ATOM 815 C CA . PRO A 1 100 ? -23.224 -22.041 10.048 1.00 49.78 100 PRO A CA 1
ATOM 816 C C . PRO A 1 100 ? -22.397 -22.877 9.074 1.00 49.78 100 PRO A C 1
ATOM 818 O O . PRO A 1 100 ? -22.540 -22.745 7.857 1.00 49.78 100 PRO A O 1
ATOM 821 N N . LYS A 1 101 ? -21.501 -23.709 9.619 1.00 49.84 101 LYS A N 1
ATOM 822 C CA . LYS A 1 101 ? -20.795 -24.727 8.839 1.00 49.84 101 LYS A CA 1
ATOM 823 C C . LYS A 1 101 ? -21.858 -25.554 8.115 1.00 49.84 101 LYS A C 1
ATOM 825 O O . LYS A 1 101 ? -22.689 -26.175 8.777 1.00 49.84 101 LYS A O 1
ATOM 830 N N . THR A 1 102 ? -21.864 -25.459 6.792 1.00 45.12 102 THR A N 1
ATOM 831 C CA . THR A 1 102 ? -22.644 -26.332 5.911 1.00 45.12 102 THR A CA 1
ATOM 832 C C . THR A 1 102 ? -21.918 -27.652 5.738 1.00 45.12 102 THR A C 1
ATOM 834 O O . THR A 1 102 ? -20.666 -27.645 5.811 1.00 45.12 102 THR A O 1
#

Organism: NCBI:txid120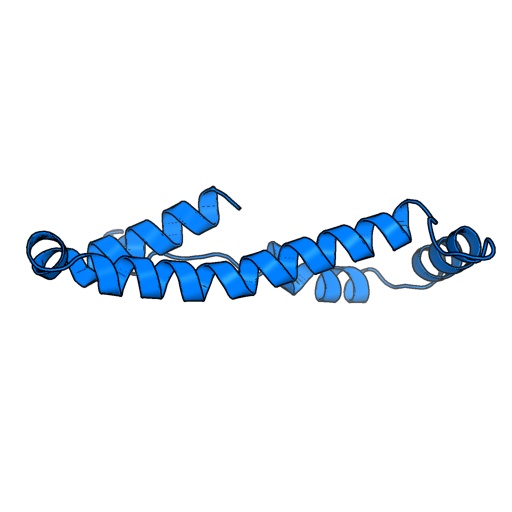9931

Sequence (102 aa):
RRIEDAAILASLIQENRGSLAQDAEPIFQKYSQMREKRAKEVVKFSFRFILLHGAFLPYGIGSLLRWLIYAFLPGGAWLWFLEFLYGFQPTVPQLNSVSPKT

Foldseek 3Di:
DVVLLVLLLVLLCVVCVPCCVPDCVVSVVVSCVVVVVVVVVVVVVVVVVCCQVVLVDPPSCNVVSNCCCVVPPDVVNVCVVCCSVPVDDRHNVVVVVPDDDD